Protein AF-I2CQ43-F1 (afdb_monomer)

InterPro domains:
  IPR002937 Amine oxidase [PF01593] (18-105)
  IPR036188 FAD/NAD(P)-binding domain superfamily [G3DSA:3.50.50.60] (4-108)
  IPR036188 FAD/NAD(P)-binding domain superfamily [SSF51905] (22-112)
  IPR052206 All-trans-retinol saturase [PTHR46091] (4-106)

Foldseek 3Di:
DPPPPDDDPVRDDPVNVCVVCVVPVVHDDADVVGPVVVVVVVQVVCVVVVHDDDPPFAFQAFDWDPVDVVIAGQFTATPVRDTDGDDPHDDDPPDDLCVQPTHYDPDPDPVVCVVSVVPDPPPPPD

Solvent-accessible surface area (backbone atoms only — not comparable to full-atom values): 8269 Å² total; per-residue (Å²): 140,82,71,77,90,74,58,53,81,93,73,53,52,70,68,59,51,46,69,73,45,54,70,53,76,84,47,82,85,76,59,77,84,39,76,66,41,58,62,58,62,48,50,60,58,42,42,76,74,73,46,84,88,76,78,96,66,52,76,49,32,49,39,67,38,81,86,45,86,75,71,37,59,41,28,36,27,31,72,89,66,51,72,49,77,35,94,85,66,76,86,86,87,84,52,70,53,53,44,70,73,53,26,41,69,98,60,84,66,60,92,85,38,69,59,50,73,73,58,64,80,76,67,84,81,123

Organism: Nannochloropsis gaditana (strain CCMP526) (NCBI:txid1093141)

Sequence (126 aa):
MFRTEYLQPSELSFAAYVSATNHALEGLSYPQGGFRSLARALVPTIQAAGGRVLTRAHVREILLDSQSKPTRAVGVVLENGEKVSCAKSVICASGVVPLFTQYLPKAPLPAGGDCLQEARPRLYTL

Radius of gyration: 19.08 Å; Cα contacts (8 Å, |Δi|>4): 100; chains: 1; bounding box: 48×37×47 Å

Nearest PDB structures (foldseek):
  7nvn-assembly1_n  TM=3.976E-01  e=7.354E+00  Lama glama

Mean predicted aligned error: 8.87 Å

pLDDT: mean 82.76, std 16.21, range [29.31, 97.56]

Structure (mmCIF, N/CA/C/O backbone):
data_AF-I2CQ43-F1
#
_entry.id   AF-I2CQ43-F1
#
loop_
_atom_site.group_PDB
_atom_site.id
_atom_site.type_symbol
_atom_site.label_atom_id
_atom_site.label_alt_id
_atom_site.label_comp_id
_atom_site.label_asym_id
_atom_site.label_entity_id
_atom_site.label_seq_id
_atom_site.pdbx_PDB_ins_code
_atom_site.Cartn_x
_atom_site.Cartn_y
_atom_site.Cartn_z
_atom_site.occupancy
_atom_site.B_iso_or_equiv
_atom_site.auth_seq_id
_atom_site.auth_comp_id
_atom_site.auth_asym_id
_atom_site.auth_atom_id
_atom_site.pdbx_PDB_model_num
ATOM 1 N N . MET A 1 1 ? 15.296 14.387 8.445 1.00 35.94 1 MET A N 1
ATOM 2 C CA . MET A 1 1 ? 16.420 13.802 7.678 1.00 35.94 1 MET A CA 1
ATOM 3 C C . MET A 1 1 ? 15.888 12.743 6.705 1.00 35.94 1 MET A C 1
ATOM 5 O O . MET A 1 1 ? 16.155 11.571 6.882 1.00 35.94 1 MET A O 1
ATOM 9 N N . PHE A 1 2 ? 15.112 13.146 5.693 1.00 43.50 2 PHE A N 1
ATOM 10 C CA . PHE A 1 2 ? 14.751 12.310 4.535 1.00 43.50 2 PHE A CA 1
ATOM 11 C C . PHE A 1 2 ? 14.601 13.241 3.322 1.00 43.50 2 PHE A C 1
ATOM 13 O O . PHE A 1 2 ? 13.507 13.630 2.938 1.00 43.50 2 PHE A O 1
ATOM 20 N N . ARG A 1 3 ? 15.742 13.683 2.779 1.00 41.91 3 ARG A N 1
ATOM 21 C CA . ARG A 1 3 ? 15.868 14.346 1.465 1.00 41.91 3 ARG A CA 1
ATOM 22 C C . ARG A 1 3 ? 16.404 13.336 0.436 1.00 41.91 3 ARG A C 1
ATOM 24 O O . ARG A 1 3 ? 17.295 13.639 -0.344 1.00 41.91 3 ARG A O 1
ATOM 31 N N . THR A 1 4 ? 15.934 12.092 0.483 1.00 48.09 4 THR A N 1
ATOM 32 C CA . THR A 1 4 ? 16.527 10.985 -0.294 1.00 48.09 4 THR A CA 1
ATOM 33 C C . THR A 1 4 ? 16.168 11.006 -1.774 1.00 48.09 4 THR A C 1
ATOM 35 O O . THR A 1 4 ? 16.715 10.223 -2.538 1.00 48.09 4 THR A O 1
ATOM 38 N N . GLU A 1 5 ? 15.267 11.888 -2.198 1.00 52.06 5 GLU A N 1
ATOM 39 C CA . GLU A 1 5 ? 14.740 11.865 -3.565 1.00 52.06 5 GLU A CA 1
ATOM 40 C C . GLU A 1 5 ? 15.690 12.533 -4.574 1.00 52.06 5 GLU A C 1
ATOM 42 O O . GLU A 1 5 ? 15.540 12.320 -5.771 1.00 52.06 5 GLU A O 1
ATOM 47 N N . TYR A 1 6 ? 16.702 13.278 -4.097 1.00 58.81 6 TYR A N 1
ATOM 48 C CA . TYR A 1 6 ? 17.695 13.978 -4.927 1.00 58.81 6 TYR A CA 1
ATOM 49 C C . TYR A 1 6 ? 19.035 14.180 -4.191 1.00 58.81 6 TYR A C 1
ATOM 51 O O . TYR A 1 6 ? 19.518 15.306 -4.075 1.00 58.81 6 TYR A O 1
ATOM 59 N N . LEU A 1 7 ? 19.623 13.113 -3.638 1.00 69.12 7 LEU A N 1
ATOM 60 C CA . LEU A 1 7 ? 20.981 13.200 -3.082 1.00 69.12 7 LEU A CA 1
ATOM 61 C C . LEU A 1 7 ? 21.998 13.410 -4.206 1.00 69.12 7 LEU A C 1
ATOM 63 O O . LEU A 1 7 ? 21.902 12.778 -5.262 1.00 69.12 7 LEU A O 1
ATOM 67 N N . GLN A 1 8 ? 22.987 14.273 -3.975 1.00 80.50 8 GLN A N 1
ATOM 68 C CA . GLN A 1 8 ? 24.118 14.370 -4.892 1.00 80.50 8 GLN A CA 1
ATOM 69 C C . GLN A 1 8 ? 24.915 13.055 -4.866 1.00 80.50 8 GLN A C 1
ATOM 71 O O . GLN A 1 8 ? 24.933 12.376 -3.836 1.00 80.50 8 GLN A O 1
ATOM 76 N N . PRO A 1 9 ? 25.625 12.686 -5.951 1.00 78.94 9 PRO A N 1
ATOM 77 C CA . PRO A 1 9 ? 26.452 11.478 -5.958 1.00 78.94 9 PRO A CA 1
ATOM 78 C C . PRO A 1 9 ? 27.453 11.395 -4.793 1.00 78.94 9 PRO A C 1
ATOM 80 O O . PRO A 1 9 ? 27.744 10.302 -4.324 1.00 78.94 9 PRO A O 1
ATOM 83 N N . SER A 1 10 ? 27.941 12.536 -4.292 1.00 86.81 10 SER A N 1
ATOM 84 C CA . SER A 1 10 ? 28.837 12.636 -3.129 1.00 86.81 10 SER A CA 1
ATOM 85 C C . SER A 1 10 ? 28.171 12.330 -1.781 1.00 86.81 10 SER A C 1
ATOM 87 O O . SER A 1 10 ? 28.869 12.072 -0.805 1.00 86.81 10 SER A O 1
ATOM 89 N N . GLU A 1 11 ? 26.840 12.366 -1.711 1.00 84.62 11 GLU A N 1
ATOM 90 C CA . GLU A 1 11 ? 26.045 12.160 -0.493 1.00 84.62 11 GLU A CA 1
ATOM 91 C C . GLU A 1 11 ? 25.346 10.789 -0.476 1.00 84.62 11 GLU A C 1
ATOM 93 O O . GLU A 1 11 ? 24.790 10.376 0.545 1.00 84.62 11 GLU A O 1
ATOM 98 N N . LEU A 1 12 ? 25.348 10.076 -1.606 1.00 84.31 12 LEU A N 1
ATOM 99 C CA . LEU A 1 12 ? 24.707 8.776 -1.756 1.00 84.31 12 LEU A CA 1
ATOM 100 C C . LEU A 1 12 ? 25.641 7.662 -1.267 1.00 84.31 12 LEU A C 1
ATOM 102 O O . LEU A 1 12 ? 26.786 7.549 -1.704 1.00 84.31 12 LEU A O 1
ATOM 106 N N . SER A 1 13 ? 25.150 6.790 -0.385 1.00 88.81 13 SER A N 1
ATOM 107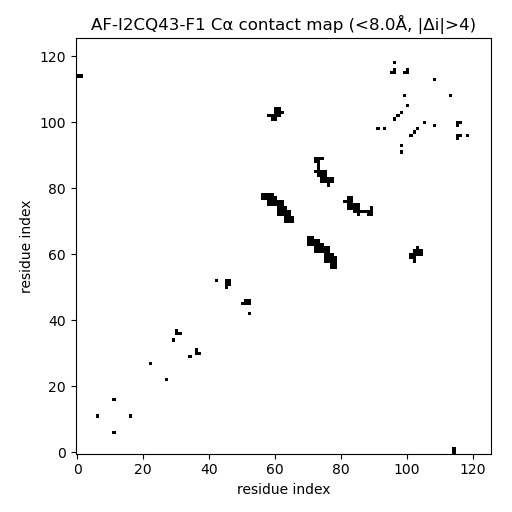 C CA . SER A 1 13 ? 25.927 5.613 0.008 1.00 88.81 13 SER A CA 1
ATOM 108 C C . SER A 1 13 ? 26.052 4.632 -1.162 1.00 88.81 13 SER A C 1
ATOM 110 O O . SER A 1 13 ? 25.122 4.462 -1.954 1.00 88.81 13 SER A O 1
ATOM 112 N N . PHE A 1 14 ? 27.180 3.922 -1.243 1.00 88.25 14 PHE A N 1
ATOM 113 C CA . PHE A 1 14 ? 27.389 2.893 -2.267 1.00 88.25 14 PHE A CA 1
ATOM 114 C C . PHE A 1 14 ? 26.268 1.840 -2.269 1.00 88.25 14 PHE A C 1
ATOM 116 O O . PHE A 1 14 ? 25.768 1.459 -3.323 1.00 88.25 14 PHE A O 1
ATOM 123 N N . ALA A 1 15 ? 25.809 1.427 -1.084 1.00 88.25 15 ALA A N 1
ATOM 124 C CA . ALA A 1 15 ? 24.703 0.483 -0.949 1.00 88.25 15 ALA A CA 1
ATOM 125 C C . ALA A 1 15 ? 23.389 1.022 -1.546 1.00 88.25 15 ALA A C 1
ATOM 127 O O . ALA A 1 15 ? 22.677 0.283 -2.225 1.00 88.25 15 ALA A O 1
ATOM 128 N N . ALA A 1 16 ? 23.077 2.306 -1.334 1.00 85.75 16 ALA A N 1
ATOM 129 C CA . ALA A 1 16 ? 21.898 2.934 -1.924 1.00 85.75 16 ALA A CA 1
ATOM 130 C C . ALA A 1 16 ? 22.006 3.012 -3.455 1.00 85.75 16 ALA A C 1
ATOM 132 O O . ALA A 1 16 ? 21.039 2.700 -4.149 1.00 85.75 16 ALA A O 1
ATOM 133 N N . TYR A 1 17 ? 23.188 3.351 -3.982 1.00 85.38 17 TYR A N 1
ATOM 134 C CA . TYR A 1 17 ? 23.451 3.366 -5.422 1.00 85.38 17 TYR A CA 1
ATOM 135 C C . TYR A 1 17 ? 23.273 1.985 -6.065 1.00 85.38 17 TYR A C 1
ATOM 137 O O . TYR A 1 17 ? 22.548 1.854 -7.051 1.00 85.38 17 TYR A O 1
ATOM 145 N N . VAL A 1 18 ? 23.892 0.943 -5.499 1.00 88.56 18 VAL A N 1
ATOM 146 C CA . VAL A 1 18 ? 23.782 -0.423 -6.030 1.00 88.56 18 VAL A CA 1
ATOM 147 C C . VAL A 1 18 ? 22.340 -0.906 -5.959 1.00 88.56 18 VAL A C 1
ATOM 149 O O . VAL A 1 18 ? 21.825 -1.382 -6.958 1.00 88.56 18 VAL A O 1
ATOM 152 N N . SER A 1 19 ? 21.638 -0.717 -4.839 1.00 85.62 19 SER A N 1
ATOM 153 C CA . SER A 1 19 ? 20.220 -1.096 -4.726 1.00 85.62 19 SER A CA 1
ATOM 154 C C . SER A 1 19 ? 19.354 -0.442 -5.814 1.00 85.62 19 SER A C 1
ATOM 156 O O . SER A 1 19 ? 18.528 -1.102 -6.446 1.00 85.62 19 SER A O 1
ATOM 158 N N . ALA A 1 20 ? 19.601 0.840 -6.099 1.00 82.25 20 ALA A N 1
ATOM 159 C CA . ALA A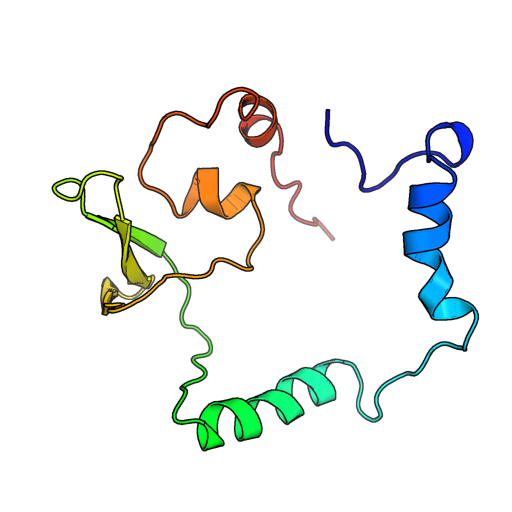 1 20 ? 18.879 1.578 -7.127 1.00 82.25 20 ALA A CA 1
ATOM 160 C C . ALA A 1 20 ? 19.240 1.152 -8.558 1.00 82.25 20 ALA A C 1
ATOM 162 O O . ALA A 1 20 ? 18.407 1.298 -9.443 1.00 82.25 20 ALA A O 1
ATOM 163 N N . THR A 1 21 ? 20.443 0.634 -8.813 1.00 84.25 21 THR A N 1
ATOM 164 C CA . THR A 1 21 ? 20.947 0.361 -10.176 1.00 84.25 21 THR A CA 1
ATOM 165 C C . THR A 1 21 ? 21.065 -1.122 -10.519 1.00 84.25 21 THR A C 1
ATOM 167 O O . THR A 1 21 ? 21.139 -1.463 -11.696 1.00 84.25 21 THR A O 1
ATOM 170 N N . ASN A 1 22 ? 21.016 -2.017 -9.529 1.00 83.75 22 ASN A N 1
ATOM 171 C CA . ASN A 1 22 ? 21.233 -3.454 -9.711 1.00 83.75 22 ASN A CA 1
ATOM 172 C C . ASN A 1 22 ? 20.259 -4.067 -10.726 1.00 83.75 22 ASN A C 1
ATOM 174 O O . ASN A 1 22 ? 20.648 -4.889 -11.547 1.00 83.75 22 ASN A O 1
ATOM 178 N N . HIS A 1 23 ? 19.006 -3.605 -10.727 1.00 79.38 23 HIS A N 1
ATOM 179 C CA . HIS A 1 23 ? 17.977 -4.067 -11.660 1.00 79.38 23 HIS A CA 1
ATOM 180 C C . HIS A 1 23 ? 18.285 -3.740 -13.132 1.00 79.38 23 HIS A C 1
ATOM 182 O O . HIS A 1 23 ? 17.686 -4.335 -14.019 1.00 79.38 23 HIS A O 1
ATOM 188 N N . ALA A 1 24 ? 19.193 -2.797 -13.401 1.00 79.69 24 ALA A N 1
ATOM 189 C CA . ALA A 1 24 ? 19.612 -2.445 -14.751 1.00 79.69 24 ALA A CA 1
ATOM 190 C C . ALA A 1 24 ? 20.792 -3.298 -15.249 1.00 79.69 24 ALA A C 1
ATOM 192 O O . ALA A 1 24 ? 21.049 -3.314 -16.451 1.00 79.69 24 ALA A O 1
ATOM 193 N N . LEU A 1 25 ? 21.492 -4.020 -14.362 1.00 82.25 25 LEU A N 1
ATOM 194 C CA . LEU A 1 25 ? 22.644 -4.852 -14.736 1.00 82.25 25 LEU A CA 1
ATOM 195 C C . LEU A 1 25 ? 22.235 -6.054 -15.594 1.00 82.25 25 LEU A C 1
ATOM 197 O O . LEU A 1 25 ? 22.969 -6.447 -16.495 1.00 82.25 25 LEU A O 1
ATOM 201 N N . GLU A 1 26 ? 21.043 -6.596 -15.349 1.00 82.44 26 GLU A N 1
ATOM 202 C CA . GLU A 1 26 ? 20.459 -7.707 -16.115 1.00 82.44 26 GLU A CA 1
ATOM 203 C C . GLU A 1 26 ? 19.591 -7.220 -17.294 1.00 82.44 26 GLU A C 1
ATOM 205 O O . GLU A 1 26 ? 18.990 -8.018 -18.012 1.00 82.44 26 GLU A O 1
ATOM 210 N N . GLY A 1 27 ? 19.560 -5.903 -17.527 1.00 84.94 27 GLY A N 1
ATOM 211 C CA . GLY A 1 27 ? 18.781 -5.256 -18.576 1.00 84.94 27 GLY A CA 1
ATOM 212 C C . GLY A 1 27 ? 17.444 -4.688 -18.098 1.00 84.94 27 GLY A C 1
ATOM 213 O O . GLY A 1 27 ? 16.855 -5.111 -17.107 1.00 84.94 27 GLY A O 1
ATOM 214 N N . LEU A 1 28 ? 16.942 -3.695 -18.835 1.00 86.00 28 LEU A N 1
ATOM 215 C CA . LEU A 1 28 ? 15.664 -3.043 -18.557 1.00 86.00 28 LEU A CA 1
ATOM 216 C C . LEU A 1 28 ? 14.584 -3.595 -19.485 1.00 86.00 28 LEU A C 1
ATOM 218 O O . LEU A 1 28 ? 14.647 -3.433 -20.703 1.00 86.00 28 LEU A O 1
ATOM 222 N N . SER A 1 29 ? 13.569 -4.223 -18.900 1.00 86.94 29 SER A N 1
ATOM 223 C CA . SER A 1 29 ? 12.404 -4.703 -19.642 1.00 86.94 29 SER A CA 1
ATOM 224 C C . SER A 1 29 ? 11.310 -3.645 -19.664 1.00 86.94 29 SER A C 1
ATOM 226 O O . SER A 1 29 ? 10.951 -3.089 -18.626 1.00 86.94 29 SER A O 1
ATOM 228 N N . TYR A 1 30 ? 10.738 -3.398 -20.842 1.00 89.12 30 TYR A N 1
ATOM 229 C CA . TYR A 1 30 ? 9.585 -2.516 -20.986 1.00 89.12 30 TYR A CA 1
ATOM 230 C C . TYR A 1 30 ? 8.341 -3.341 -21.322 1.00 89.12 30 TYR A C 1
ATOM 232 O O . TYR A 1 30 ? 8.355 -4.087 -22.305 1.00 89.12 30 TYR A O 1
ATOM 240 N N . PRO A 1 31 ? 7.254 -3.242 -20.538 1.00 90.44 31 PRO A N 1
ATOM 241 C CA . PRO A 1 31 ? 6.056 -4.012 -20.816 1.00 90.44 31 PRO A CA 1
ATOM 242 C C . PRO A 1 31 ? 5.442 -3.561 -22.141 1.00 90.44 31 PRO A C 1
ATOM 244 O O . PRO A 1 31 ? 5.235 -2.366 -22.385 1.00 90.44 31 PRO A O 1
ATOM 247 N N . GLN A 1 32 ? 5.103 -4.526 -22.993 1.00 92.75 32 GLN A N 1
ATOM 248 C CA . GLN A 1 32 ? 4.367 -4.239 -24.216 1.00 92.75 32 GLN A CA 1
ATOM 249 C C . GLN A 1 32 ? 3.026 -3.574 -23.857 1.00 92.75 32 GLN A C 1
ATOM 251 O O . GLN A 1 32 ? 2.320 -4.000 -22.938 1.00 92.75 32 GLN A O 1
ATOM 256 N N . GLY A 1 33 ? 2.694 -2.477 -24.544 1.00 91.25 33 GLY A N 1
ATOM 257 C CA . GLY A 1 33 ? 1.525 -1.649 -24.216 1.00 91.25 33 GLY A CA 1
ATOM 258 C C . GLY A 1 33 ? 1.723 -0.671 -23.044 1.00 91.25 33 GLY A C 1
ATOM 259 O O . GLY A 1 33 ? 0.756 -0.033 -22.624 1.00 91.25 33 GLY A O 1
ATOM 260 N N . GLY A 1 34 ? 2.953 -0.527 -22.534 1.00 92.19 34 GLY A N 1
ATOM 261 C CA . GLY A 1 34 ? 3.335 0.435 -21.494 1.00 92.19 34 GLY A CA 1
ATOM 262 C C . GLY A 1 34 ? 2.927 0.023 -20.077 1.00 92.19 34 GLY A C 1
ATOM 263 O O . GLY A 1 34 ? 2.245 -0.972 -19.874 1.00 92.19 34 GLY A O 1
ATOM 264 N N . PHE A 1 35 ? 3.310 0.805 -19.062 1.00 88.81 35 PHE A N 1
ATOM 265 C CA . PHE A 1 35 ? 3.134 0.436 -17.642 1.00 88.81 35 P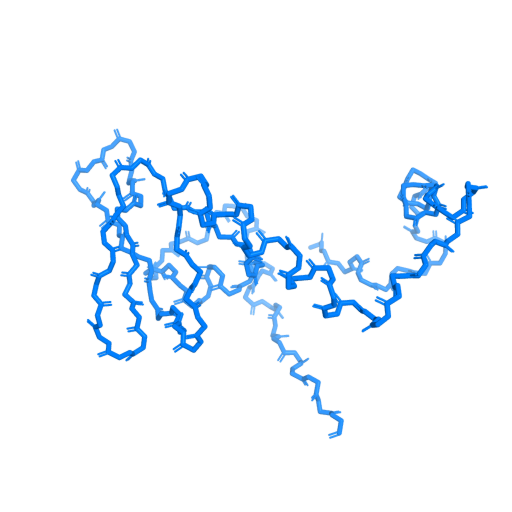HE A CA 1
ATOM 266 C C . PHE A 1 35 ? 1.677 0.137 -17.237 1.00 88.81 35 PHE A C 1
ATOM 268 O O . PHE A 1 35 ? 1.404 -0.658 -16.339 1.00 88.81 35 PHE A O 1
ATOM 275 N N . ARG A 1 36 ? 0.703 0.727 -17.938 1.00 90.81 36 ARG A N 1
ATOM 276 C CA . ARG A 1 36 ? -0.720 0.452 -17.707 1.00 90.81 36 ARG A CA 1
ATOM 277 C C . ARG A 1 36 ? -1.094 -1.008 -17.996 1.00 90.81 36 ARG A C 1
ATOM 279 O O . ARG A 1 36 ? -2.065 -1.485 -17.410 1.00 90.81 36 ARG A O 1
ATOM 286 N N . SER A 1 37 ? -0.373 -1.709 -18.876 1.00 93.44 37 SER A N 1
ATOM 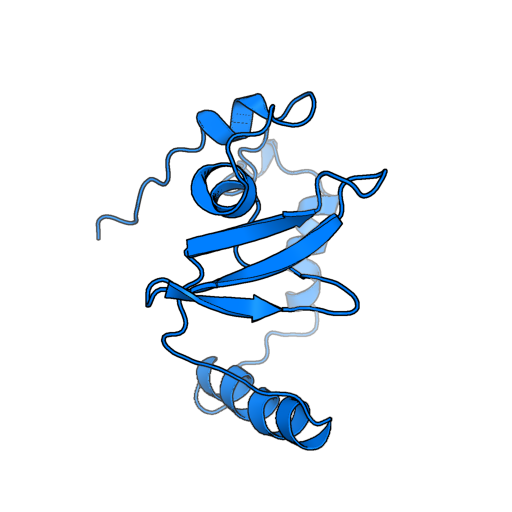287 C CA . SER A 1 37 ? -0.635 -3.126 -19.156 1.00 93.44 37 SER A CA 1
ATOM 288 C C . SER A 1 37 ? -0.345 -4.001 -17.938 1.00 93.44 37 SER A C 1
ATOM 290 O O . SER A 1 37 ? -1.152 -4.876 -17.635 1.00 93.44 37 SER A O 1
ATOM 292 N N . LEU A 1 38 ? 0.696 -3.681 -17.160 1.00 92.75 38 LEU A N 1
ATOM 293 C CA . LEU A 1 38 ? 1.004 -4.359 -15.900 1.00 92.75 38 LEU A CA 1
ATOM 294 C C . LEU A 1 38 ? -0.151 -4.233 -14.899 1.00 92.75 38 LEU A C 1
ATOM 296 O O . LEU A 1 38 ? -0.656 -5.236 -14.402 1.00 92.75 38 LEU A O 1
ATOM 300 N N . ALA A 1 39 ? -0.630 -3.009 -14.656 1.00 91.44 39 ALA A N 1
ATOM 301 C CA . ALA A 1 39 ? -1.752 -2.784 -13.746 1.00 91.44 39 ALA A CA 1
ATOM 302 C C . ALA A 1 39 ? -3.017 -3.540 -14.191 1.00 91.44 39 ALA A C 1
ATOM 304 O O . ALA A 1 39 ? -3.702 -4.134 -13.363 1.00 91.44 39 ALA A O 1
ATOM 305 N N . ARG A 1 40 ? -3.312 -3.568 -15.501 1.00 92.62 40 ARG A N 1
ATOM 306 C CA . ARG A 1 40 ? -4.448 -4.328 -16.053 1.00 92.62 40 ARG A CA 1
ATOM 307 C C . ARG A 1 40 ? -4.279 -5.837 -15.891 1.00 92.62 40 ARG A C 1
ATOM 309 O O . ARG A 1 40 ? -5.265 -6.505 -15.609 1.00 92.62 40 ARG A O 1
ATOM 316 N N . ALA A 1 41 ? -3.064 -6.355 -16.053 1.00 94.00 41 ALA A N 1
ATOM 317 C CA . ALA A 1 41 ? -2.770 -7.778 -15.914 1.00 94.00 41 ALA A CA 1
ATOM 318 C C . ALA A 1 41 ? -2.918 -8.278 -14.465 1.00 94.00 41 ALA A C 1
ATOM 320 O O . ALA A 1 41 ? -3.238 -9.444 -14.257 1.00 94.00 41 ALA A O 1
ATOM 321 N 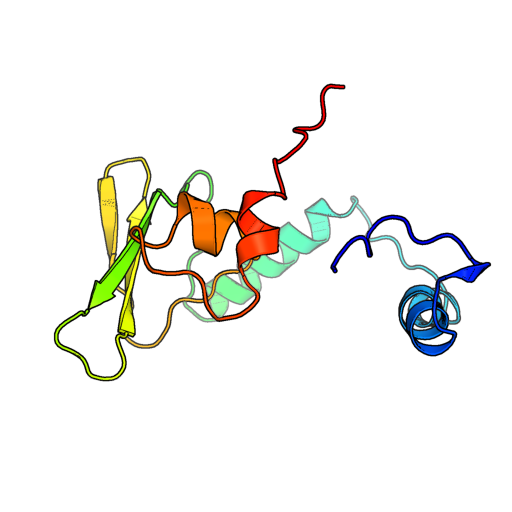N . LEU A 1 42 ? -2.753 -7.406 -13.463 1.00 95.25 42 LEU A N 1
ATOM 322 C CA . LEU A 1 42 ? -2.925 -7.763 -12.048 1.00 95.25 42 LEU A CA 1
ATOM 323 C C . LEU A 1 42 ? -4.394 -7.882 -11.615 1.00 95.25 42 LEU A C 1
ATOM 325 O O . LEU A 1 42 ? -4.710 -8.674 -10.727 1.00 95.25 42 LEU A O 1
ATOM 329 N N . VAL A 1 43 ? -5.301 -7.117 -12.233 1.00 96.50 43 VAL A N 1
ATOM 330 C CA . VAL A 1 43 ? -6.738 -7.123 -11.901 1.00 96.50 43 VAL A CA 1
ATOM 331 C C . VAL A 1 43 ? -7.367 -8.525 -11.940 1.00 96.50 43 VAL A C 1
ATOM 333 O O . VAL A 1 43 ? -7.976 -8.896 -10.934 1.00 96.50 43 VAL A O 1
ATOM 336 N N . PRO A 1 44 ? -7.237 -9.326 -13.021 1.00 96.81 44 PRO A N 1
ATOM 337 C CA . PRO A 1 44 ? -7.852 -10.650 -13.072 1.00 96.81 44 PRO A CA 1
ATOM 338 C C . PRO A 1 44 ? -7.300 -11.588 -11.996 1.00 96.81 44 PRO A C 1
ATOM 340 O O . PRO A 1 44 ? -8.069 -12.344 -11.414 1.00 96.81 44 PRO A O 1
ATOM 343 N N . THR A 1 45 ? -6.010 -11.502 -11.661 1.00 97.44 45 THR A N 1
ATOM 344 C CA . THR A 1 45 ? -5.405 -12.299 -10.582 1.00 97.44 45 THR A CA 1
ATOM 345 C C . THR A 1 45 ? -6.027 -11.972 -9.224 1.00 97.44 45 THR A C 1
ATOM 347 O O . THR A 1 45 ? -6.374 -12.877 -8.467 1.00 97.44 45 THR A O 1
ATOM 350 N N . ILE A 1 46 ? -6.231 -10.684 -8.926 1.00 96.88 46 ILE A N 1
ATOM 351 C CA . ILE A 1 46 ? -6.888 -10.245 -7.685 1.00 96.88 46 ILE A CA 1
ATOM 352 C C . ILE A 1 46 ? -8.336 -10.748 -7.638 1.00 96.88 46 ILE A C 1
ATOM 354 O O . ILE A 1 46 ? -8.780 -11.252 -6.608 1.00 96.88 46 ILE A O 1
ATOM 358 N N . GLN A 1 47 ? -9.066 -10.631 -8.749 1.00 97.12 47 GLN A N 1
ATOM 359 C CA . GLN A 1 47 ? -10.464 -11.059 -8.841 1.00 97.12 47 GLN A CA 1
ATOM 360 C C . GLN A 1 47 ? -10.618 -12.582 -8.742 1.00 97.12 47 GLN A C 1
ATOM 362 O O . GLN A 1 47 ? -11.513 -13.054 -8.046 1.00 97.12 47 GLN A O 1
ATOM 367 N N . ALA A 1 48 ? -9.722 -13.353 -9.365 1.00 97.56 48 ALA A N 1
ATOM 368 C CA . ALA A 1 48 ? -9.699 -14.813 -9.282 1.00 97.56 48 ALA A CA 1
ATOM 369 C C . ALA A 1 48 ? -9.428 -15.313 -7.853 1.00 97.56 48 ALA A C 1
ATOM 371 O O . ALA A 1 48 ? -9.953 -16.347 -7.451 1.00 97.56 48 ALA A O 1
ATOM 372 N N . ALA A 1 49 ? -8.670 -14.550 -7.060 1.00 97.44 49 ALA A N 1
ATOM 373 C CA . ALA A 1 49 ? -8.470 -14.802 -5.634 1.00 97.44 49 ALA A CA 1
ATOM 374 C C . ALA A 1 49 ? -9.657 -14.349 -4.747 1.00 97.44 49 ALA A C 1
ATOM 376 O O . ALA A 1 49 ? -9.558 -14.394 -3.522 1.00 97.44 49 ALA A O 1
ATOM 377 N N . GLY A 1 50 ? -10.767 -13.887 -5.338 1.00 96.62 50 GLY A N 1
ATOM 378 C CA . GLY A 1 50 ? -11.957 -13.401 -4.626 1.00 96.62 50 GLY A CA 1
ATOM 379 C C . GLY A 1 50 ? -11.881 -11.936 -4.178 1.00 96.62 50 GLY A C 1
ATOM 380 O O . GLY A 1 50 ? -12.749 -11.462 -3.446 1.00 96.62 50 GLY A O 1
ATOM 381 N N . GLY A 1 51 ? -10.848 -11.204 -4.598 1.00 95.94 51 GLY A N 1
ATOM 382 C CA . GLY A 1 51 ? -10.674 -9.787 -4.301 1.00 95.94 51 GLY A CA 1
ATOM 383 C C . GLY A 1 51 ? -11.498 -8.868 -5.205 1.00 95.94 51 GLY A C 1
ATOM 384 O O . GLY A 1 51 ? -12.035 -9.259 -6.241 1.00 95.94 51 GLY A O 1
ATOM 385 N N . ARG A 1 52 ? -11.566 -7.588 -4.830 1.00 95.38 52 ARG A N 1
ATOM 386 C CA . ARG A 1 52 ? -12.200 -6.528 -5.627 1.00 95.38 52 ARG A CA 1
ATOM 387 C C . ARG A 1 52 ? -11.214 -5.390 -5.845 1.00 95.38 52 ARG A C 1
ATOM 389 O O . ARG A 1 52 ? -10.522 -4.984 -4.917 1.00 95.38 52 ARG A O 1
ATOM 396 N N . VAL A 1 53 ? -11.192 -4.854 -7.062 1.00 95.44 53 VAL A N 1
ATOM 397 C CA . VAL A 1 53 ? -10.420 -3.657 -7.415 1.00 95.44 53 VAL A CA 1
ATOM 398 C C . VAL A 1 53 ? -11.407 -2.531 -7.682 1.00 95.44 53 VAL A C 1
ATOM 400 O O . VAL A 1 53 ? -12.209 -2.616 -8.611 1.00 95.44 53 VAL A O 1
ATOM 403 N N . LEU A 1 54 ? -11.371 -1.494 -6.849 1.00 94.44 54 LEU A N 1
ATOM 404 C CA . LEU A 1 54 ? -12.266 -0.345 -6.947 1.00 94.44 54 LEU A CA 1
ATOM 405 C C . LEU A 1 54 ? -11.474 0.870 -7.430 1.00 94.44 54 LEU A C 1
ATOM 407 O O . LEU A 1 54 ? -10.533 1.315 -6.779 1.00 94.44 54 LEU A O 1
ATOM 411 N N . THR A 1 55 ? -11.851 1.406 -8.587 1.00 93.56 55 THR A N 1
ATOM 412 C CA . THR A 1 55 ? -11.324 2.681 -9.098 1.00 93.56 55 THR A CA 1
ATOM 413 C C . THR A 1 55 ? -12.258 3.821 -8.719 1.00 93.56 55 THR A C 1
ATOM 415 O O . THR A 1 55 ? -13.453 3.581 -8.561 1.00 93.56 55 THR A O 1
ATOM 418 N N . ARG A 1 56 ? -11.752 5.061 -8.659 1.00 93.81 56 ARG A N 1
ATOM 419 C CA . ARG A 1 56 ? -12.533 6.242 -8.228 1.00 93.81 56 ARG A CA 1
ATOM 420 C C . ARG A 1 56 ? -13.103 6.107 -6.804 1.00 93.81 56 ARG A C 1
ATOM 422 O O . ARG A 1 56 ? -14.097 6.736 -6.469 1.00 93.81 56 ARG A O 1
ATOM 429 N N . ALA A 1 57 ? -12.466 5.284 -5.976 1.00 95.19 57 ALA A N 1
ATOM 430 C CA . ALA A 1 57 ? -12.799 5.072 -4.573 1.00 95.19 57 ALA A CA 1
ATOM 431 C C . ALA A 1 57 ? -11.740 5.762 -3.703 1.00 95.19 57 ALA A C 1
ATOM 433 O O . ALA A 1 57 ? -10.890 5.111 -3.099 1.00 95.19 57 ALA A O 1
ATOM 434 N N . HIS A 1 58 ? -11.734 7.095 -3.721 1.00 94.31 58 HIS A N 1
ATOM 435 C CA . HIS A 1 58 ? -10.776 7.881 -2.948 1.00 94.31 58 HIS A CA 1
ATOM 436 C C . HIS A 1 58 ? -11.034 7.693 -1.450 1.00 94.31 58 HIS A C 1
ATOM 438 O O . HIS A 1 58 ? -12.170 7.823 -0.990 1.00 94.31 58 HIS A O 1
ATOM 444 N N . VAL A 1 59 ? -9.986 7.351 -0.697 1.00 94.88 59 VAL A N 1
ATOM 445 C CA . VAL A 1 59 ? -10.056 7.185 0.760 1.00 94.88 59 VAL A CA 1
ATOM 446 C C . VAL A 1 59 ? -9.979 8.558 1.415 1.00 94.88 59 VAL A C 1
ATOM 448 O O . VAL A 1 59 ? -9.058 9.324 1.144 1.00 94.88 59 VAL A O 1
ATOM 451 N N . ARG A 1 60 ? -10.936 8.848 2.295 1.00 93.88 60 ARG A N 1
ATOM 452 C CA . ARG A 1 60 ? -10.976 10.065 3.104 1.00 93.88 60 ARG A CA 1
ATOM 453 C C . ARG A 1 60 ? -10.263 9.873 4.437 1.00 93.88 60 ARG A C 1
ATOM 455 O O . ARG A 1 60 ? -9.430 10.693 4.797 1.00 93.88 60 ARG A O 1
ATOM 462 N N . GLU A 1 61 ? -10.586 8.800 5.157 1.00 94.06 61 GLU A N 1
ATOM 463 C CA . GLU A 1 61 ? -10.023 8.527 6.485 1.00 94.06 61 GLU A CA 1
ATOM 464 C C . GLU A 1 61 ? -9.912 7.021 6.759 1.00 94.06 61 GLU A C 1
ATOM 466 O O . GLU A 1 61 ? -10.672 6.215 6.217 1.00 94.06 61 GLU A O 1
ATOM 471 N N . ILE A 1 62 ? -8.976 6.637 7.624 1.00 94.38 62 ILE A N 1
ATOM 472 C CA . ILE A 1 62 ? -8.844 5.284 8.165 1.00 94.38 62 ILE A CA 1
ATOM 473 C C . ILE A 1 62 ? -9.601 5.221 9.490 1.00 94.38 62 ILE A C 1
ATOM 475 O O . ILE A 1 62 ? -9.382 6.026 10.395 1.00 94.38 62 ILE A O 1
ATOM 479 N N . LEU A 1 63 ? -10.470 4.223 9.621 1.00 93.56 63 LEU A N 1
ATOM 480 C CA . LEU A 1 63 ? -11.222 3.971 10.841 1.00 93.56 63 LEU A CA 1
ATOM 481 C C . LEU A 1 63 ? -10.343 3.232 11.847 1.00 93.56 63 LEU A C 1
ATOM 483 O O . LEU A 1 63 ? -9.818 2.156 11.548 1.00 93.56 63 LEU A O 1
ATOM 487 N N . LEU A 1 64 ? -10.223 3.795 13.048 1.00 92.50 64 LEU A N 1
ATOM 488 C CA . LEU A 1 64 ? -9.486 3.209 14.163 1.00 92.50 64 LEU A CA 1
ATOM 489 C C . LEU A 1 64 ? -10.444 2.799 15.281 1.00 92.50 64 LEU A C 1
ATOM 491 O O . LEU A 1 64 ? -11.339 3.556 15.653 1.00 92.50 64 LEU A O 1
ATOM 495 N N . ASP A 1 65 ? -10.217 1.618 15.842 1.00 90.38 65 ASP A N 1
ATOM 496 C CA . ASP A 1 65 ? -10.857 1.160 17.067 1.00 90.38 65 ASP A CA 1
ATOM 497 C C . ASP A 1 65 ? -10.003 1.558 18.277 1.00 90.38 65 ASP A C 1
ATOM 499 O O . ASP A 1 65 ? -8.970 0.946 18.564 1.00 90.38 65 ASP A O 1
ATOM 503 N N . SER A 1 66 ? -10.445 2.599 18.986 1.00 82.88 66 SER A N 1
ATOM 504 C CA . SER A 1 66 ? -9.797 3.112 20.197 1.00 82.88 66 SER A CA 1
ATOM 505 C C . SER A 1 66 ? -10.023 2.246 21.440 1.00 82.88 66 SER A C 1
ATOM 507 O O . SER A 1 66 ? -9.339 2.450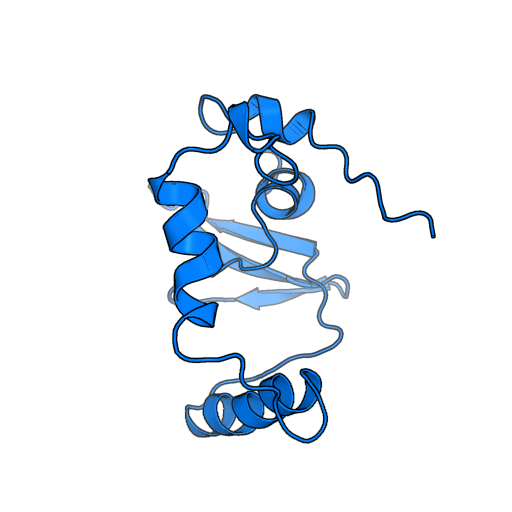 22.442 1.00 82.88 66 SER A O 1
ATOM 509 N N . GLN A 1 67 ? -10.965 1.298 21.397 1.00 86.12 67 GLN A N 1
ATOM 510 C CA . GLN A 1 67 ? -11.227 0.374 22.504 1.00 86.12 67 GLN A CA 1
ATOM 511 C C . GLN A 1 67 ? -10.238 -0.794 22.498 1.00 86.12 67 GLN A C 1
ATOM 513 O O . GLN A 1 67 ? -9.904 -1.342 23.550 1.00 86.12 67 GLN A O 1
ATOM 518 N N . SER A 1 68 ? -9.730 -1.157 21.320 1.00 82.25 68 SER A N 1
ATOM 519 C CA . SER A 1 68 ? -8.665 -2.148 21.189 1.00 82.25 68 SER A CA 1
ATOM 520 C C . SER A 1 68 ? -7.320 -1.607 21.698 1.00 82.25 68 SER A C 1
ATOM 522 O O . SER A 1 68 ? -6.947 -0.463 21.438 1.00 82.25 68 SER A O 1
ATOM 524 N N . LYS A 1 69 ? -6.571 -2.438 22.435 1.00 84.44 69 LYS A N 1
ATOM 525 C CA . LYS A 1 69 ? -5.194 -2.153 22.864 1.00 84.44 69 LYS A CA 1
ATOM 526 C C . LYS A 1 69 ? -4.263 -3.254 22.341 1.00 84.44 69 LYS A C 1
ATOM 528 O O . LYS A 1 69 ? -4.389 -4.389 22.801 1.00 84.44 69 LYS A O 1
ATOM 533 N N . PRO A 1 70 ? -3.327 -2.948 21.423 1.00 84.44 70 PRO A N 1
ATOM 534 C CA . PRO A 1 70 ? -3.088 -1.639 20.798 1.00 84.44 70 PRO A CA 1
ATOM 535 C C . PRO A 1 70 ? -4.218 -1.212 19.842 1.00 84.44 70 PRO A C 1
ATOM 537 O O . PRO A 1 70 ? -4.935 -2.065 19.322 1.00 84.44 70 PRO A O 1
ATOM 540 N N . THR A 1 71 ? -4.337 0.101 19.597 1.00 88.00 71 THR A N 1
ATOM 541 C CA . THR A 1 71 ? -5.304 0.685 18.652 1.00 88.00 71 THR A CA 1
ATOM 542 C C . THR A 1 71 ? -5.205 0.006 17.294 1.00 88.00 71 THR A C 1
ATOM 544 O O . THR A 1 71 ? -4.119 -0.099 16.718 1.00 88.00 71 THR A O 1
ATOM 547 N N . ARG A 1 72 ? -6.346 -0.415 16.752 1.00 90.19 72 ARG A N 1
ATOM 548 C CA . ARG A 1 72 ? -6.402 -1.200 15.521 1.00 90.19 72 ARG A CA 1
ATOM 549 C C . ARG A 1 72 ? -7.141 -0.473 14.407 1.00 90.19 72 ARG A C 1
ATOM 551 O O . ARG A 1 72 ? -8.214 0.076 14.625 1.00 90.19 72 ARG A O 1
ATOM 558 N N . ALA A 1 73 ? -6.609 -0.533 13.188 1.00 92.75 73 ALA A N 1
ATOM 559 C CA . ALA A 1 73 ? -7.347 -0.116 11.999 1.00 92.75 73 ALA A CA 1
ATOM 560 C C . ALA A 1 73 ? -8.429 -1.151 11.651 1.00 92.75 73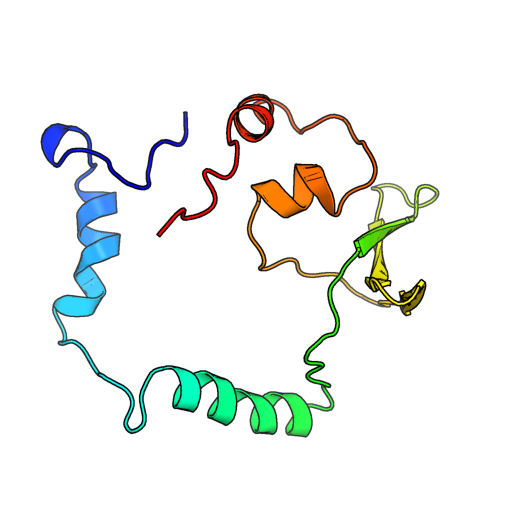 ALA A C 1
ATOM 562 O O . ALA A 1 73 ? -8.136 -2.339 11.497 1.00 92.75 73 ALA A O 1
ATOM 563 N N . VAL A 1 74 ? -9.672 -0.695 11.518 1.00 95.25 74 VAL A N 1
ATOM 564 C CA . VAL A 1 74 ? -10.858 -1.546 11.305 1.00 95.25 74 VAL A CA 1
ATOM 565 C C . VAL A 1 74 ? -11.563 -1.284 9.980 1.00 95.25 74 VAL A C 1
ATOM 567 O O . VAL A 1 74 ? -12.559 -1.933 9.669 1.00 95.25 74 VAL A O 1
ATOM 570 N N . GLY A 1 75 ? -11.056 -0.355 9.175 1.00 95.56 75 GLY A N 1
ATOM 571 C CA . GLY A 1 75 ? -11.632 -0.038 7.878 1.00 95.56 75 GLY A CA 1
ATOM 572 C C . GLY A 1 75 ? -11.212 1.327 7.364 1.00 95.56 75 GLY A C 1
ATOM 573 O O . GLY A 1 75 ? -10.293 1.951 7.895 1.00 95.56 75 GLY A O 1
ATOM 574 N N . VAL A 1 76 ? -11.918 1.795 6.344 1.00 96.12 76 VAL A N 1
ATOM 575 C CA . VAL A 1 76 ? -11.741 3.120 5.743 1.00 96.12 76 VAL A CA 1
ATOM 576 C C . VAL A 1 76 ? -13.093 3.760 5.448 1.00 96.12 76 VAL A C 1
ATOM 578 O O . VAL A 1 76 ? -14.092 3.062 5.266 1.00 96.12 76 VAL A O 1
ATOM 581 N N . VAL A 1 77 ? -13.118 5.086 5.374 1.00 96.12 77 VAL A N 1
ATOM 582 C CA . VAL A 1 77 ? -14.240 5.845 4.818 1.00 96.12 77 VAL A CA 1
ATOM 583 C C . VAL A 1 77 ? -13.802 6.448 3.500 1.00 96.12 77 VAL A C 1
ATOM 585 O O . V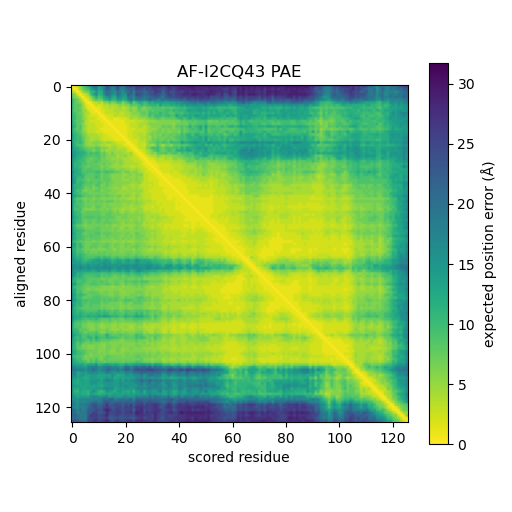AL A 1 77 ? -12.727 7.040 3.406 1.00 96.12 77 VAL A O 1
ATOM 588 N N . LEU A 1 78 ? -14.627 6.277 2.479 1.00 96.25 78 LEU A N 1
ATOM 589 C CA . LEU A 1 78 ? -14.415 6.851 1.160 1.00 96.25 78 LEU A CA 1
ATOM 590 C C . LEU A 1 78 ? -14.921 8.301 1.115 1.00 96.25 78 LEU A C 1
ATOM 592 O O . LEU A 1 78 ? -15.705 8.735 1.961 1.00 96.25 78 LEU A O 1
ATOM 596 N N . GLU A 1 79 ? -14.498 9.069 0.112 1.00 95.38 79 GLU A N 1
ATOM 597 C CA . GLU A 1 79 ? -14.945 10.460 -0.073 1.00 95.38 79 GLU A CA 1
ATOM 598 C C . GLU A 1 79 ? -16.466 10.585 -0.238 1.00 95.38 79 GLU A C 1
ATOM 600 O O . GLU A 1 79 ? -17.057 11.554 0.235 1.00 95.38 79 GLU A O 1
ATOM 605 N N . ASN A 1 80 ? -17.117 9.576 -0.824 1.00 94.25 80 ASN A N 1
ATOM 606 C CA . ASN A 1 80 ? -18.577 9.507 -0.961 1.00 94.25 80 ASN A CA 1
ATOM 607 C C . ASN A 1 80 ? -19.311 9.198 0.367 1.00 94.25 80 ASN A C 1
ATOM 609 O O . ASN A 1 80 ? -20.535 9.098 0.376 1.00 94.25 80 ASN A O 1
ATOM 613 N N . GLY A 1 81 ? -18.585 9.023 1.477 1.00 94.88 81 GLY A N 1
ATOM 614 C CA . GLY A 1 81 ? -19.129 8.700 2.798 1.00 94.88 81 GLY A CA 1
ATOM 615 C C . GLY A 1 81 ? -19.351 7.207 3.062 1.00 94.88 81 GLY A C 1
ATOM 616 O O . GLY A 1 81 ? -19.691 6.842 4.189 1.00 94.88 81 GLY A O 1
ATOM 617 N N . GLU A 1 82 ? -19.135 6.337 2.073 1.00 96.25 82 GLU A N 1
ATOM 618 C CA . GLU A 1 82 ? -19.233 4.887 2.235 1.00 96.25 82 GLU A CA 1
ATOM 619 C C . GLU A 1 82 ? -18.146 4.372 3.187 1.00 96.25 82 GLU A C 1
ATOM 621 O O . GLU A 1 82 ? -16.976 4.750 3.090 1.00 96.25 82 GLU A O 1
ATOM 626 N N . LYS A 1 83 ? -18.532 3.485 4.110 1.00 96.19 83 LYS A N 1
ATOM 627 C CA . LYS A 1 83 ? -17.613 2.844 5.053 1.00 96.19 83 LYS A CA 1
ATOM 628 C C . LYS A 1 83 ? -17.303 1.430 4.593 1.00 96.19 83 LYS A C 1
ATOM 630 O O . LYS A 1 83 ? -18.204 0.606 4.462 1.00 96.19 83 LYS A O 1
ATOM 635 N N . VAL A 1 84 ? -16.020 1.132 4.434 1.00 95.50 84 VAL A N 1
ATOM 636 C CA . VAL A 1 84 ? -15.529 -0.206 4.106 1.00 95.50 84 VAL A CA 1
ATOM 637 C C . VAL A 1 84 ? -14.871 -0.792 5.349 1.00 95.50 84 VAL A C 1
ATOM 639 O O . VAL A 1 84 ? -13.807 -0.341 5.768 1.00 95.50 84 VAL A O 1
ATOM 642 N N . SER A 1 85 ? -15.510 -1.791 5.956 1.00 95.25 85 SER A N 1
ATOM 643 C CA . SER A 1 85 ? -14.983 -2.495 7.130 1.00 95.25 85 SER A CA 1
ATOM 644 C C . SER A 1 85 ? -13.963 -3.565 6.741 1.00 95.25 85 SER A C 1
ATOM 646 O O . SER A 1 85 ? -14.163 -4.303 5.775 1.00 95.25 85 SER A O 1
ATOM 648 N N . CYS A 1 86 ? -12.912 -3.718 7.541 1.00 93.31 86 CYS A N 1
ATOM 649 C CA . CYS A 1 86 ? -11.862 -4.712 7.348 1.00 93.31 86 CYS A CA 1
ATOM 650 C C . CYS A 1 86 ? -11.746 -5.622 8.576 1.00 93.31 86 CYS A C 1
ATOM 652 O O . CYS A 1 86 ? -11.452 -5.173 9.683 1.00 93.31 86 CYS A O 1
ATOM 654 N N . ALA A 1 87 ? -11.911 -6.930 8.370 1.00 90.06 87 ALA A N 1
ATOM 655 C CA . ALA A 1 87 ? -11.855 -7.905 9.458 1.00 90.06 87 ALA A CA 1
ATOM 656 C C . ALA A 1 87 ? -10.429 -8.177 9.955 1.00 90.06 87 ALA A C 1
ATOM 658 O O . ALA A 1 87 ? -10.248 -8.433 11.142 1.00 90.06 87 ALA A O 1
ATOM 659 N N . LYS A 1 88 ? -9.411 -8.121 9.081 1.00 91.25 88 LYS A N 1
ATOM 660 C CA . LYS A 1 88 ? -8.038 -8.566 9.395 1.00 91.25 88 LYS A CA 1
ATOM 661 C C . LYS A 1 88 ? -7.018 -7.431 9.467 1.00 91.25 88 LYS A C 1
ATOM 663 O O . LYS A 1 88 ? -6.338 -7.298 10.487 1.00 91.25 88 LYS A O 1
ATOM 668 N N . SER A 1 89 ? -6.885 -6.635 8.410 1.00 92.12 89 SER A N 1
ATOM 669 C CA . SER A 1 89 ? -5.870 -5.577 8.330 1.00 92.12 89 SER A CA 1
ATOM 670 C C . SER A 1 89 ? -6.243 -4.522 7.291 1.00 92.12 89 SER A C 1
ATOM 672 O O . SER A 1 89 ? -6.983 -4.815 6.353 1.00 92.12 89 SER A O 1
ATOM 674 N N . VAL A 1 90 ? -5.679 -3.324 7.449 1.00 93.62 90 VAL A N 1
ATOM 675 C CA . VAL A 1 90 ? -5.680 -2.245 6.453 1.00 93.62 90 VAL A CA 1
ATOM 676 C C . VAL A 1 90 ? -4.233 -2.026 6.018 1.00 93.62 90 VAL A C 1
ATOM 678 O O . VAL A 1 90 ? -3.357 -1.884 6.868 1.00 93.62 90 VAL A O 1
ATOM 681 N N . ILE A 1 91 ? -3.976 -2.022 4.709 1.00 93.88 91 ILE A N 1
ATOM 682 C CA . ILE A 1 91 ? -2.644 -1.791 4.133 1.00 93.88 91 ILE A CA 1
ATOM 683 C C . ILE A 1 91 ? -2.684 -0.468 3.370 1.00 93.88 91 ILE A C 1
ATOM 685 O O . ILE A 1 91 ? -3.520 -0.289 2.487 1.00 93.88 91 ILE A O 1
ATOM 689 N N . CYS A 1 92 ? -1.781 0.451 3.709 1.00 91.75 92 CYS A N 1
ATOM 690 C CA . CYS A 1 92 ? -1.670 1.759 3.072 1.00 91.75 92 CYS A CA 1
ATOM 691 C C . CYS A 1 92 ? -0.433 1.796 2.164 1.00 91.75 92 CYS A C 1
ATOM 693 O O . CYS A 1 92 ? 0.692 1.712 2.651 1.00 91.75 92 CYS A O 1
ATOM 695 N N . ALA A 1 93 ? -0.646 1.926 0.853 1.00 92.56 93 ALA A N 1
ATOM 696 C CA . ALA A 1 93 ? 0.417 1.992 -0.158 1.00 92.56 93 ALA A CA 1
ATOM 697 C C . ALA A 1 93 ? 0.487 3.360 -0.872 1.00 92.56 93 ALA A C 1
ATOM 699 O O . ALA A 1 93 ? 1.088 3.480 -1.933 1.00 92.56 93 ALA A O 1
ATOM 700 N N . SER A 1 94 ? -0.135 4.397 -0.304 1.00 86.38 94 SER A N 1
ATOM 701 C CA . SER A 1 94 ? -0.193 5.763 -0.857 1.00 86.38 94 SER A CA 1
ATOM 702 C C . SER A 1 94 ? 0.939 6.682 -0.375 1.00 86.38 94 SER A C 1
ATOM 704 O O . SER A 1 94 ? 0.943 7.868 -0.692 1.00 86.38 94 SER A O 1
ATOM 706 N N . GLY A 1 95 ? 1.879 6.159 0.416 1.00 84.62 95 GLY A N 1
ATOM 707 C CA . GLY A 1 95 ? 2.993 6.915 0.989 1.00 84.62 95 GLY A CA 1
ATOM 708 C C . GLY A 1 95 ? 2.766 7.365 2.437 1.00 84.62 95 GLY A C 1
ATOM 709 O O . GLY A 1 95 ? 1.640 7.443 2.931 1.00 84.62 95 GLY A O 1
ATOM 710 N N . VAL A 1 96 ? 3.875 7.654 3.123 1.00 84.12 96 VAL A N 1
ATOM 711 C CA . VAL A 1 96 ? 3.902 7.949 4.565 1.00 84.12 96 VAL A CA 1
ATOM 712 C C . VAL A 1 96 ? 3.312 9.323 4.906 1.00 84.12 96 VAL A C 1
ATOM 714 O O . VAL A 1 96 ? 2.600 9.455 5.897 1.00 84.12 96 VAL A O 1
ATOM 717 N N . VAL A 1 97 ? 3.537 10.338 4.066 1.00 83.94 97 VAL A N 1
ATOM 718 C CA . VAL A 1 97 ? 3.057 11.704 4.335 1.00 83.94 97 VAL A CA 1
ATOM 719 C C . VAL A 1 97 ? 1.522 11.780 4.317 1.00 83.94 97 VAL A C 1
ATOM 721 O O . VAL A 1 97 ? 0.965 12.218 5.326 1.00 83.94 97 VAL A O 1
ATOM 724 N N . PRO A 1 98 ? 0.795 11.310 3.278 1.00 87.12 98 PRO A N 1
ATOM 725 C CA . PRO A 1 98 ? -0.673 11.326 3.295 1.00 87.12 98 PRO A CA 1
ATOM 726 C C . PRO A 1 98 ? -1.267 10.458 4.408 1.00 87.12 98 PRO A C 1
ATOM 728 O O . PRO A 1 98 ? -2.282 10.817 5.000 1.00 87.12 98 PRO A O 1
ATOM 731 N N . LEU A 1 99 ? -0.614 9.342 4.752 1.00 89.00 99 LEU A N 1
ATOM 732 C CA . LEU A 1 99 ? -1.055 8.486 5.853 1.00 89.00 99 LEU A CA 1
ATOM 733 C C . LEU A 1 99 ? -1.150 9.264 7.172 1.00 89.00 99 LEU A C 1
ATOM 735 O O . LEU A 1 99 ? -2.182 9.207 7.836 1.00 89.00 99 LEU A O 1
ATOM 739 N N . PHE A 1 100 ? -0.105 10.012 7.524 1.00 86.31 100 PHE A N 1
ATOM 740 C CA . PHE A 1 100 ? -0.043 10.727 8.798 1.00 86.31 100 PHE A CA 1
ATOM 741 C C . PHE A 1 100 ? -0.679 12.121 8.782 1.00 86.31 100 PHE A C 1
ATOM 743 O O . PHE A 1 100 ? -1.044 12.624 9.841 1.00 86.31 100 PHE A O 1
ATOM 750 N N . THR A 1 101 ? -0.811 12.754 7.614 1.00 83.69 101 THR A N 1
ATOM 751 C CA . THR A 1 101 ? -1.361 14.119 7.509 1.00 83.69 101 THR A CA 1
ATOM 752 C C . THR A 1 101 ? -2.827 14.164 7.077 1.00 83.69 101 THR A C 1
ATOM 754 O O . THR A 1 101 ? -3.506 15.141 7.389 1.00 83.69 101 THR A O 1
ATOM 757 N N . GLN A 1 102 ? -3.327 13.128 6.396 1.00 87.50 102 GLN A N 1
ATOM 758 C CA . GLN A 1 102 ? -4.676 13.105 5.825 1.00 87.50 102 GLN A CA 1
ATOM 759 C C . GLN A 1 102 ? -5.522 11.932 6.331 1.00 87.50 102 GLN A C 1
ATOM 761 O O . GLN A 1 102 ? -6.661 12.147 6.736 1.00 87.50 102 GLN A O 1
ATOM 766 N N . TYR A 1 103 ? -5.007 10.699 6.283 1.00 91.25 103 TYR A N 1
ATOM 767 C CA . TYR A 1 103 ? -5.853 9.515 6.482 1.00 91.25 103 TYR A CA 1
ATOM 768 C C . TYR A 1 103 ? -6.045 9.115 7.938 1.00 91.25 103 TYR A C 1
ATOM 770 O O . TYR A 1 103 ? -7.106 8.599 8.288 1.00 91.25 103 TYR A O 1
ATOM 778 N N . LEU A 1 104 ? -5.037 9.302 8.787 1.00 89.62 104 LEU A N 1
ATOM 779 C CA . LEU A 1 104 ? -5.173 9.021 10.209 1.00 89.62 104 LEU A CA 1
ATOM 780 C C . LEU A 1 104 ? -5.874 10.191 10.918 1.00 89.62 104 LEU A C 1
ATOM 782 O O . LEU A 1 104 ? -5.557 11.351 10.643 1.00 89.62 104 LEU A O 1
ATOM 786 N N . PRO A 1 105 ? -6.799 9.919 11.861 1.00 80.00 105 PRO A N 1
ATOM 787 C CA . PRO A 1 105 ? -7.314 10.964 12.742 1.00 80.00 105 PRO A CA 1
ATOM 788 C C . PRO A 1 105 ? -6.136 11.612 13.473 1.00 80.00 105 PRO A C 1
ATOM 790 O O . PRO A 1 105 ? -5.185 10.901 13.789 1.00 80.00 105 PRO A O 1
ATOM 793 N N . LYS A 1 106 ? -6.195 12.935 13.717 1.00 70.19 106 LYS A N 1
ATOM 794 C CA . LYS A 1 106 ? -5.106 13.758 14.288 1.00 70.19 106 LYS A CA 1
ATOM 795 C C . LYS A 1 106 ? -4.492 13.105 15.531 1.00 70.19 106 LYS A C 1
ATOM 797 O O . LYS A 1 106 ? -4.907 13.362 16.658 1.00 70.19 106 LYS A O 1
ATOM 802 N N . ALA A 1 107 ? -3.507 12.255 15.301 1.00 65.19 107 ALA A N 1
ATOM 803 C CA . ALA A 1 107 ? -2.754 11.551 16.311 1.00 65.19 107 ALA A CA 1
ATOM 804 C C . ALA A 1 107 ? -1.389 12.230 16.426 1.00 65.19 107 ALA A C 1
ATOM 806 O O . ALA A 1 107 ? -0.897 12.786 15.436 1.00 65.19 107 ALA A O 1
ATOM 807 N N . PRO A 1 108 ? -0.759 12.193 17.609 1.00 64.38 108 PRO A N 1
ATOM 808 C CA . PRO A 1 108 ? 0.635 12.580 17.731 1.00 64.38 108 PRO A CA 1
ATOM 809 C C . PRO A 1 108 ? 1.456 11.749 16.746 1.00 64.38 108 PRO A C 1
ATOM 811 O O . PRO A 1 108 ? 1.304 10.526 16.679 1.00 64.38 108 PRO A O 1
ATOM 814 N N . LEU A 1 109 ? 2.301 12.415 15.963 1.00 70.81 109 LEU A N 1
ATOM 815 C CA . LEU A 1 109 ? 3.240 11.716 15.100 1.00 70.81 109 LEU A CA 1
ATOM 816 C C . LEU A 1 1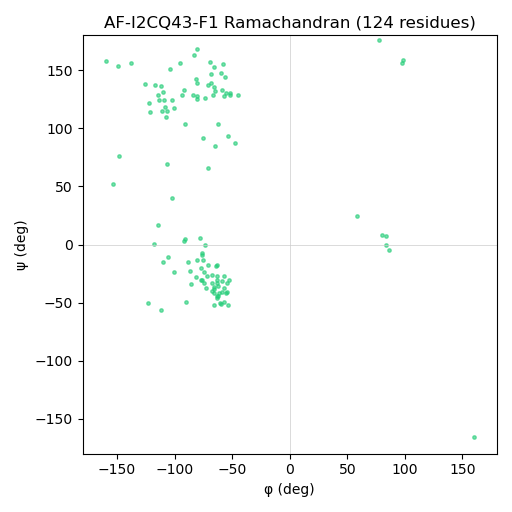09 ? 4.154 10.835 15.963 1.00 70.81 109 LEU A C 1
ATOM 818 O O . LEU A 1 109 ? 4.448 11.191 17.109 1.00 70.81 109 LEU A O 1
ATOM 822 N N . PRO A 1 110 ? 4.610 9.682 15.445 1.00 74.25 110 PRO A N 1
ATOM 823 C CA . PRO A 1 110 ? 5.633 8.910 16.136 1.00 74.25 110 PRO A CA 1
ATOM 824 C C . PRO A 1 110 ? 6.890 9.770 16.340 1.00 74.25 110 PRO A C 1
ATOM 826 O O . PRO A 1 110 ? 7.131 10.714 15.586 1.00 74.25 110 PRO A O 1
ATOM 829 N N . ALA A 1 111 ? 7.702 9.443 17.349 1.00 74.31 111 ALA A N 1
ATOM 830 C CA . ALA A 1 111 ? 8.942 10.169 17.629 1.00 74.31 111 ALA A CA 1
ATOM 831 C C . ALA A 1 111 ? 9.820 10.282 16.364 1.00 74.31 111 ALA A C 1
ATOM 833 O O . ALA A 1 111 ? 10.064 9.287 15.682 1.00 74.31 111 ALA A O 1
ATOM 834 N N . GLY A 1 112 ? 10.263 11.502 16.035 1.00 72.19 112 GLY A N 1
ATOM 835 C CA . GLY A 1 112 ? 10.996 11.805 14.795 1.00 72.19 112 GLY A CA 1
ATOM 836 C C . GLY A 1 112 ? 10.114 12.060 13.562 1.00 72.19 112 GLY A C 1
ATOM 837 O O . GLY A 1 112 ? 10.633 12.350 12.482 1.00 72.19 112 GLY A O 1
ATOM 838 N N . GLY A 1 113 ? 8.789 11.988 13.710 1.00 69.50 113 GLY A N 1
ATOM 839 C CA . GLY A 1 113 ? 7.816 12.227 12.647 1.00 69.50 113 GLY A CA 1
ATOM 840 C C . GLY A 1 113 ? 7.605 13.699 12.293 1.00 69.50 113 GLY A C 1
ATOM 841 O O . GLY A 1 113 ? 6.990 13.966 11.269 1.00 69.50 113 GLY A O 1
ATOM 842 N N . ASP A 1 114 ? 8.144 14.648 13.063 1.00 71.88 114 ASP A N 1
ATOM 843 C CA . ASP A 1 114 ? 7.972 16.096 12.838 1.00 71.88 114 ASP A CA 1
ATOM 844 C C . ASP A 1 114 ? 8.375 16.527 11.417 1.00 71.88 114 ASP A C 1
ATOM 846 O O . ASP A 1 114 ? 7.727 17.366 10.793 1.00 71.88 114 ASP A O 1
ATOM 850 N N . CYS A 1 115 ? 9.375 15.855 10.839 1.00 68.19 115 CYS A N 1
ATOM 851 C CA . CYS A 1 115 ? 9.812 16.085 9.462 1.00 68.19 115 CYS A CA 1
ATOM 852 C C . CYS A 1 115 ? 8.746 15.765 8.392 1.00 68.19 115 CYS A C 1
ATOM 854 O O . CYS A 1 115 ? 8.849 16.246 7.265 1.00 68.19 115 CYS A O 1
ATOM 856 N N . LEU A 1 116 ? 7.707 14.993 8.728 1.00 68.00 116 LEU A N 1
ATOM 857 C CA . LEU A 1 116 ? 6.564 14.728 7.849 1.00 68.00 116 LEU A CA 1
ATOM 858 C C . LEU A 1 116 ? 5.624 15.936 7.741 1.00 68.00 116 LEU A C 1
ATOM 860 O O . LEU A 1 116 ? 4.913 16.053 6.748 1.00 68.00 116 LEU A O 1
ATOM 864 N N . GLN A 1 117 ? 5.624 16.842 8.726 1.00 63.47 117 GLN A N 1
ATOM 865 C CA . GLN A 1 117 ? 4.845 18.087 8.668 1.00 63.47 117 GLN A CA 1
ATOM 866 C C . GLN A 1 117 ? 5.518 19.129 7.765 1.00 63.47 117 GLN A C 1
ATOM 868 O O . GLN A 1 117 ? 4.845 19.927 7.113 1.00 63.47 117 GLN A O 1
ATOM 873 N N . GLU A 1 118 ? 6.850 19.096 7.696 1.00 58.44 118 GLU A N 1
ATOM 874 C CA . GLU A 1 118 ? 7.660 19.949 6.820 1.00 58.44 118 GLU A CA 1
ATOM 875 C C . GLU A 1 118 ? 7.648 19.484 5.359 1.00 58.44 118 GLU A C 1
ATOM 877 O O . GLU A 1 118 ? 7.908 20.280 4.452 1.00 58.44 118 GLU A O 1
ATOM 882 N N . ALA A 1 119 ? 7.305 18.213 5.118 1.00 56.44 119 ALA A N 1
ATOM 883 C CA . ALA A 1 119 ? 7.084 17.642 3.797 1.00 56.44 119 ALA A CA 1
ATOM 884 C C . ALA A 1 119 ? 5.781 18.188 3.188 1.00 56.44 119 ALA A C 1
ATOM 886 O O . ALA A 1 119 ? 4.809 17.466 2.966 1.00 56.44 119 ALA A O 1
ATOM 887 N N . ARG A 1 120 ? 5.740 19.496 2.905 1.00 49.44 120 ARG A N 1
ATOM 888 C CA . ARG A 1 120 ? 4.705 20.060 2.040 1.00 49.44 120 ARG A CA 1
ATOM 889 C C . ARG A 1 120 ? 4.778 19.318 0.708 1.00 49.44 120 ARG A C 1
ATOM 891 O O . ARG A 1 120 ? 5.857 19.309 0.107 1.00 49.44 120 ARG A O 1
ATOM 898 N N . PRO A 1 121 ? 3.666 18.770 0.192 1.00 44.97 121 PRO A N 1
ATOM 899 C CA . PRO A 1 121 ? 3.634 18.374 -1.196 1.00 44.97 121 PRO A CA 1
ATOM 900 C C . PRO A 1 121 ? 3.831 19.667 -1.984 1.00 44.97 121 PRO A C 1
ATOM 902 O O . PRO A 1 121 ? 2.924 20.492 -2.100 1.00 44.97 121 PRO A O 1
ATOM 905 N N . ARG A 1 122 ? 5.037 19.883 -2.517 1.00 42.03 122 ARG A N 1
ATOM 906 C CA . ARG A 1 122 ? 5.152 20.657 -3.745 1.00 42.03 122 ARG A CA 1
ATOM 907 C C . ARG A 1 122 ? 4.448 19.797 -4.780 1.00 42.03 122 ARG A C 1
ATOM 909 O O . ARG A 1 122 ? 5.061 18.938 -5.403 1.00 42.03 122 ARG A O 1
ATOM 916 N N . LEU A 1 123 ? 3.125 19.953 -4.839 1.00 40.16 123 LEU A N 1
ATOM 917 C CA . LEU A 1 123 ? 2.321 19.496 -5.954 1.00 40.16 123 LEU A CA 1
ATOM 918 C C . LEU A 1 123 ? 3.081 19.930 -7.201 1.00 40.16 123 LEU A C 1
ATOM 920 O O . LEU A 1 123 ? 3.529 21.074 -7.277 1.00 40.16 123 LEU A O 1
ATOM 924 N N . TYR A 1 124 ? 3.302 18.982 -8.102 1.00 39.47 124 TYR A N 1
ATOM 925 C CA . TYR A 1 124 ? 3.871 19.227 -9.412 1.00 39.47 124 TYR A CA 1
ATOM 926 C C . TYR A 1 124 ? 3.041 20.316 -10.101 1.00 39.47 124 TYR A C 1
ATOM 928 O O . TYR A 1 124 ? 2.015 20.026 -10.710 1.00 39.47 124 TYR A O 1
ATOM 936 N N . THR A 1 125 ? 3.458 21.573 -9.966 1.00 29.31 125 THR A N 1
ATOM 937 C CA . THR A 1 125 ? 3.073 22.634 -10.884 1.00 29.31 125 THR A CA 1
ATOM 938 C C . THR A 1 125 ? 3.907 22.390 -12.134 1.00 29.31 125 THR A C 1
ATOM 940 O O . THR A 1 125 ? 5.078 22.769 -12.188 1.00 29.31 125 THR A O 1
ATOM 943 N N . LEU A 1 126 ? 3.339 21.628 -13.067 1.00 34.47 126 LEU A N 1
ATOM 944 C CA . LEU A 1 126 ? 3.711 21.710 -14.476 1.00 34.47 126 LEU A CA 1
ATOM 945 C C . LEU A 1 126 ? 2.960 22.887 -15.098 1.00 34.47 126 LEU A C 1
ATOM 947 O O . LEU A 1 126 ? 1.779 23.075 -14.723 1.00 34.47 126 LEU A O 1
#

Secondary structure (DSSP, 8-state):
---GGG--TTTS-HHHHHHHHHHHHT-----TT-HHHHHHHHHHHHHHTT----SS--EEEEEEESSSSS-EEEEEEETTS-EEE-SS-----S-HHHIIIIIS-S-PPPTTTTHHHH--------